Protein AF-A0A3D2IPN3-F1 (afdb_monomer_lite)

Foldseek 3Di:
DVLQLVLLVVCVVVVNDDPVVSVVSVVVLVVVDDDDPPDDPVRVVVSSVVSNVVSPDD

Sequence (58 aa):
FNAANERAVAKFLKGEITFTDIYRIIENSMDAHAVIPDPDVLTILAVEKEVYARIDQP

Secondary structure (DSSP, 8-state):
-HHHHHHHHHHHHTTSS-HHHHHHHHHHHHHT----SS--HHHHHHHHHHHHHHHT--

Radius of gyration: 11.81 Å; chains: 1; bounding box: 28×16×28 Å

Structure (mmCIF, N/CA/C/O backbone):
data_AF-A0A3D2IPN3-F1
#
_entry.id   AF-A0A3D2IPN3-F1
#
loop_
_atom_site.group_PDB
_atom_site.id
_atom_site.type_symbol
_atom_site.label_atom_id
_atom_site.label_alt_id
_atom_site.label_comp_id
_atom_site.label_asym_id
_atom_site.label_entity_id
_atom_site.label_seq_id
_atom_site.pdbx_PDB_ins_code
_atom_site.Cartn_x
_atom_site.Cartn_y
_atom_site.Cartn_z
_atom_site.occupancy
_atom_site.B_iso_or_equiv
_atom_site.auth_seq_id
_atom_site.auth_comp_id
_atom_site.auth_asym_id
_atom_site.auth_atom_id
_atom_site.pdbx_PDB_model_num
ATOM 1 N N . PHE A 1 1 ? 3.799 -7.854 -3.363 1.00 95.69 1 PHE A N 1
ATOM 2 C C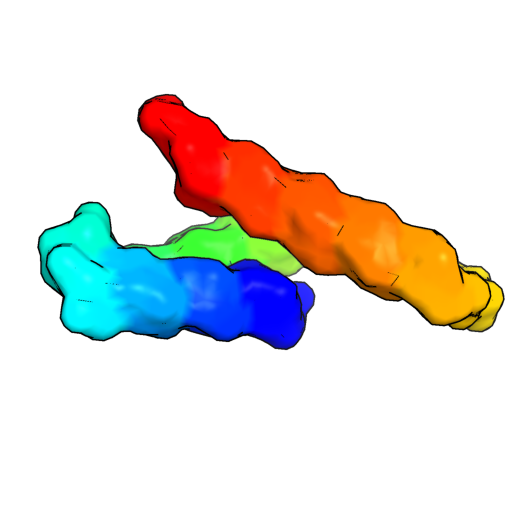A . PHE A 1 1 ? 3.632 -8.426 -2.010 1.00 95.69 1 PHE A CA 1
ATOM 3 C C . PHE A 1 1 ? 4.040 -7.452 -0.904 1.00 95.69 1 PHE A C 1
ATOM 5 O O . PHE A 1 1 ? 3.149 -6.996 -0.204 1.00 95.69 1 PHE A O 1
ATOM 12 N N . ASN A 1 2 ? 5.331 -7.102 -0.751 1.00 97.44 2 ASN A N 1
ATOM 13 C CA . ASN A 1 2 ? 5.827 -6.367 0.429 1.00 97.44 2 ASN A CA 1
ATOM 14 C C . ASN A 1 2 ? 5.090 -5.043 0.699 1.00 97.44 2 ASN A C 1
ATOM 16 O O . ASN A 1 2 ? 4.480 -4.899 1.752 1.00 97.44 2 ASN A O 1
ATOM 20 N N . ALA A 1 3 ? 5.039 -4.147 -0.293 1.00 98.12 3 ALA A N 1
ATOM 21 C CA . ALA A 1 3 ? 4.307 -2.882 -0.194 1.00 98.12 3 ALA A CA 1
ATOM 22 C C . ALA A 1 3 ? 2.828 -3.086 0.201 1.00 98.12 3 ALA A C 1
ATOM 24 O O . ALA A 1 3 ? 2.306 -2.428 1.096 1.00 98.12 3 ALA A O 1
ATOM 25 N N . ALA A 1 4 ? 2.148 -4.060 -0.409 1.00 98.38 4 ALA A N 1
ATOM 26 C CA . ALA A 1 4 ? 0.754 -4.345 -0.077 1.00 98.38 4 ALA A CA 1
ATOM 27 C C . ALA A 1 4 ? 0.586 -4.794 1.382 1.00 98.38 4 ALA A C 1
ATOM 29 O O . ALA A 1 4 ? -0.300 -4.300 2.077 1.00 98.38 4 ALA A O 1
ATOM 30 N N . ASN A 1 5 ? 1.465 -5.679 1.858 1.00 98.56 5 ASN A N 1
ATOM 31 C CA . ASN A 1 5 ? 1.463 -6.142 3.241 1.00 98.56 5 ASN A CA 1
ATOM 32 C C . ASN A 1 5 ? 1.744 -4.997 4.225 1.00 98.56 5 ASN A C 1
ATOM 34 O O . ASN A 1 5 ? 0.981 -4.807 5.168 1.00 98.56 5 ASN A O 1
ATOM 38 N N . GLU A 1 6 ? 2.793 -4.206 3.994 1.00 98.56 6 GLU A N 1
ATOM 39 C CA . GLU A 1 6 ? 3.143 -3.071 4.855 1.00 98.56 6 GLU A CA 1
ATOM 40 C C . GLU A 1 6 ? 1.998 -2.060 4.951 1.00 98.56 6 GLU A C 1
ATOM 42 O O . GLU A 1 6 ? 1.626 -1.640 6.052 1.00 98.56 6 GLU A O 1
ATOM 47 N N . ARG A 1 7 ? 1.373 -1.717 3.816 1.00 98.44 7 ARG A N 1
ATOM 48 C CA . ARG A 1 7 ? 0.250 -0.779 3.809 1.00 98.44 7 ARG A CA 1
ATOM 49 C C . ARG A 1 7 ? -0.983 -1.350 4.499 1.00 98.44 7 ARG A C 1
ATOM 51 O O . ARG A 1 7 ? -1.596 -0.648 5.301 1.00 98.44 7 ARG A O 1
ATOM 58 N N . ALA A 1 8 ? -1.334 -2.606 4.230 1.00 98.50 8 ALA A N 1
ATOM 59 C CA . ALA A 1 8 ? -2.476 -3.260 4.859 1.00 98.50 8 ALA A CA 1
ATOM 60 C C . ALA A 1 8 ? -2.302 -3.374 6.382 1.00 98.50 8 ALA A C 1
ATOM 62 O O . ALA A 1 8 ? -3.208 -3.018 7.133 1.00 98.50 8 ALA A O 1
ATOM 63 N N . VAL A 1 9 ? -1.117 -3.775 6.853 1.00 98.62 9 VAL A N 1
ATOM 64 C CA . VAL A 1 9 ? -0.797 -3.821 8.287 1.00 98.62 9 VAL A CA 1
ATOM 65 C C . VAL A 1 9 ? -0.892 -2.429 8.911 1.00 98.62 9 VAL A C 1
ATOM 67 O O . VAL A 1 9 ? -1.480 -2.284 9.980 1.00 98.62 9 VAL A O 1
ATOM 70 N N . ALA A 1 10 ? -0.395 -1.384 8.242 1.00 98.56 10 ALA A N 1
ATOM 71 C CA . ALA A 1 10 ? -0.524 -0.015 8.739 1.00 98.56 10 ALA A CA 1
ATOM 72 C C . ALA A 1 10 ? -1.994 0.423 8.888 1.00 98.56 10 ALA A C 1
ATOM 74 O O . ALA A 1 10 ? -2.340 1.049 9.889 1.00 98.56 10 ALA A O 1
ATOM 75 N N . LYS A 1 11 ? -2.869 0.075 7.933 1.00 98.31 11 LYS A N 1
ATOM 76 C CA . LYS A 1 11 ? -4.318 0.343 8.023 1.00 98.31 1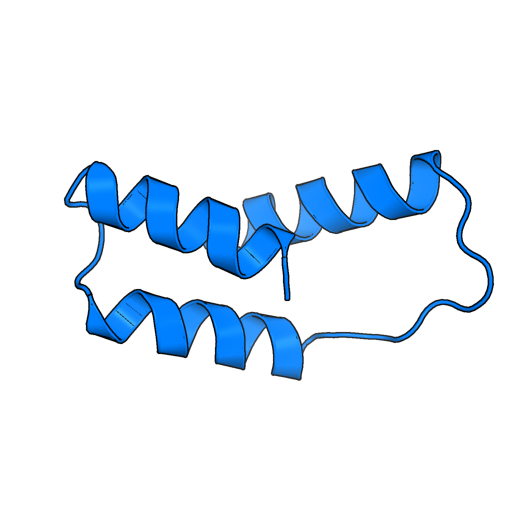1 LYS A CA 1
ATOM 77 C C . LYS A 1 11 ? -4.977 -0.465 9.145 1.00 98.31 11 LYS A C 1
ATOM 79 O O . LYS A 1 11 ? -5.785 0.077 9.895 1.00 98.31 11 LYS A O 1
ATOM 84 N N . PHE A 1 12 ? -4.590 -1.729 9.316 1.00 98.62 12 PHE A N 1
ATOM 85 C CA . PHE A 1 12 ? -5.078 -2.579 10.404 1.00 98.62 12 PHE A CA 1
ATOM 86 C C . PHE A 1 12 ? -4.707 -2.012 11.780 1.00 98.62 12 PHE A C 1
ATOM 88 O O . PHE A 1 12 ? -5.568 -1.883 12.645 1.00 98.62 12 PHE A O 1
ATOM 95 N N . LEU A 1 13 ? -3.451 -1.592 11.969 1.00 98.62 13 LEU A N 1
ATOM 96 C CA . LEU A 1 13 ? -2.986 -0.986 13.223 1.00 98.62 13 LEU A CA 1
ATOM 97 C C . LEU A 1 13 ? -3.697 0.337 13.549 1.00 98.62 13 LEU A C 1
ATOM 99 O O . LEU A 1 13 ? -3.791 0.708 14.717 1.00 98.62 13 LEU A O 1
ATOM 103 N N . LYS A 1 14 ? -4.220 1.036 12.536 1.00 98.31 14 LYS A N 1
ATOM 104 C CA . LYS A 1 14 ? -5.061 2.232 12.698 1.00 98.31 14 LYS A CA 1
ATOM 105 C C . LYS A 1 14 ? -6.547 1.921 12.914 1.00 98.31 14 LYS A C 1
ATOM 107 O O . LYS A 1 14 ? -7.328 2.846 13.110 1.00 98.31 14 LYS A O 1
ATOM 112 N N . GLY A 1 15 ? -6.946 0.649 12.872 1.00 98.12 15 GLY A N 1
ATOM 113 C CA . GLY A 1 15 ? -8.345 0.230 12.978 1.00 98.12 15 GLY A CA 1
ATOM 114 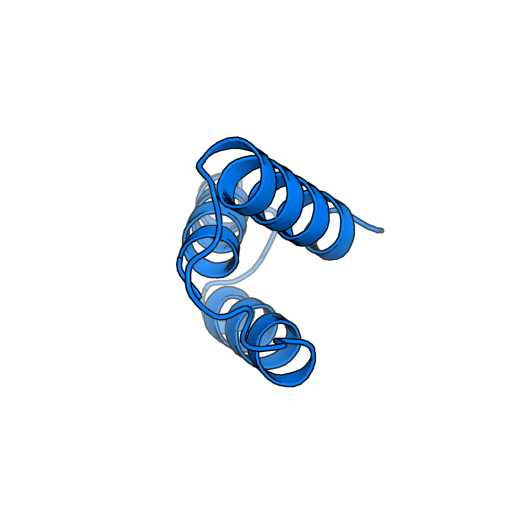C C . GLY A 1 15 ? -9.189 0.539 11.738 1.00 98.12 15 GLY A C 1
ATOM 115 O O . GLY A 1 15 ? -10.411 0.556 11.830 1.00 98.12 15 GLY A O 1
ATOM 116 N N . GLU A 1 16 ? -8.561 0.795 10.586 1.00 98.12 16 GLU A N 1
ATOM 117 C CA . GLU A 1 16 ? -9.256 1.133 9.334 1.00 98.12 16 GLU A CA 1
ATOM 118 C C . GLU A 1 16 ? -9.775 -0.110 8.590 1.00 98.12 16 GLU A C 1
ATOM 120 O O . GLU A 1 16 ? -10.688 -0.002 7.778 1.00 98.12 16 GLU A O 1
ATOM 125 N N . ILE A 1 17 ? -9.186 -1.282 8.849 1.00 98.12 17 ILE A N 1
ATOM 126 C CA . ILE A 1 17 ? -9.565 -2.572 8.253 1.00 98.12 17 ILE A CA 1
ATOM 127 C C . ILE A 1 17 ? -9.521 -3.683 9.308 1.00 98.12 17 ILE A C 1
ATOM 129 O O . ILE A 1 17 ? -8.882 -3.531 10.353 1.00 98.12 17 ILE A O 1
ATOM 133 N N . THR A 1 18 ? -10.153 -4.825 9.035 1.00 98.50 18 THR A N 1
ATOM 134 C CA . THR A 1 18 ? -10.076 -6.007 9.906 1.00 98.50 18 THR A CA 1
ATOM 135 C C . THR A 1 18 ? -8.822 -6.842 9.628 1.00 98.50 18 THR A C 1
ATOM 137 O O . THR A 1 18 ? -8.170 -6.698 8.595 1.00 98.50 18 THR A O 1
ATOM 140 N N . PHE A 1 19 ? -8.485 -7.766 10.534 1.00 98.44 19 PHE A N 1
ATOM 141 C CA . PHE A 1 19 ? -7.327 -8.651 10.357 1.00 98.44 19 PHE A CA 1
ATOM 142 C C . PHE A 1 19 ? -7.406 -9.477 9.061 1.00 98.44 19 PHE A C 1
ATOM 144 O O . PHE A 1 19 ? -6.408 -9.639 8.364 1.00 98.44 19 PHE A O 1
ATOM 151 N N . THR A 1 20 ? -8.594 -9.968 8.694 1.00 98.25 20 THR A N 1
ATOM 152 C CA . THR A 1 20 ? -8.770 -10.772 7.474 1.00 98.25 20 THR A CA 1
ATOM 153 C C . THR A 1 20 ? -8.670 -9.949 6.193 1.00 98.25 20 THR A C 1
ATOM 155 O O . THR A 1 20 ? -8.325 -10.497 5.148 1.00 98.25 20 THR A O 1
ATOM 158 N N . ASP A 1 21 ? -8.905 -8.637 6.258 1.00 98.44 21 ASP A N 1
ATOM 159 C CA . ASP A 1 21 ? -8.765 -7.755 5.095 1.00 98.44 21 ASP A CA 1
ATOM 160 C C . ASP A 1 21 ? -7.305 -7.597 4.656 1.00 98.44 21 ASP A C 1
ATOM 162 O O . ASP A 1 21 ? -7.056 -7.332 3.482 1.00 98.44 21 ASP A O 1
ATOM 166 N N . ILE A 1 22 ? -6.334 -7.843 5.547 1.00 98.56 22 ILE A N 1
ATOM 167 C CA . ILE A 1 22 ? -4.908 -7.853 5.190 1.00 98.56 22 ILE A CA 1
ATOM 168 C C . ILE A 1 22 ? -4.652 -8.849 4.053 1.00 98.56 22 ILE A C 1
ATOM 170 O O . ILE A 1 22 ? -4.046 -8.497 3.041 1.00 98.56 22 ILE A O 1
ATOM 174 N N . TYR A 1 23 ? -5.168 -10.073 4.184 1.00 98.25 23 TYR A N 1
ATOM 175 C CA . TYR A 1 23 ? -5.002 -11.113 3.170 1.00 98.25 23 TYR A CA 1
ATOM 176 C C . TYR A 1 23 ? -5.697 -10.748 1.859 1.00 98.25 23 TYR A C 1
ATOM 178 O O . TYR A 1 23 ? -5.105 -10.920 0.799 1.00 98.25 23 TYR A O 1
ATOM 186 N N . ARG A 1 24 ? -6.905 -10.172 1.927 1.00 98.25 24 ARG A N 1
ATOM 187 C CA . ARG A 1 24 ? -7.665 -9.746 0.738 1.00 98.25 24 ARG A CA 1
ATOM 188 C C . ARG A 1 24 ? -6.940 -8.644 -0.033 1.00 98.25 24 ARG A C 1
ATOM 190 O O . ARG A 1 24 ? -6.875 -8.683 -1.255 1.00 98.25 24 ARG A O 1
ATOM 197 N N . ILE A 1 25 ? -6.363 -7.669 0.670 1.00 98.12 25 ILE A N 1
ATOM 198 C CA . ILE A 1 25 ? -5.589 -6.585 0.049 1.00 98.12 25 ILE A CA 1
ATOM 199 C C . ILE A 1 25 ? -4.323 -7.129 -0.621 1.00 98.12 25 ILE A C 1
ATOM 201 O O . ILE A 1 25 ? -3.986 -6.714 -1.734 1.00 98.12 25 ILE A O 1
ATOM 205 N N . ILE A 1 26 ? -3.622 -8.055 0.039 1.00 98.31 26 ILE A N 1
ATOM 206 C CA . ILE A 1 26 ? -2.428 -8.694 -0.521 1.00 98.31 26 ILE A CA 1
ATOM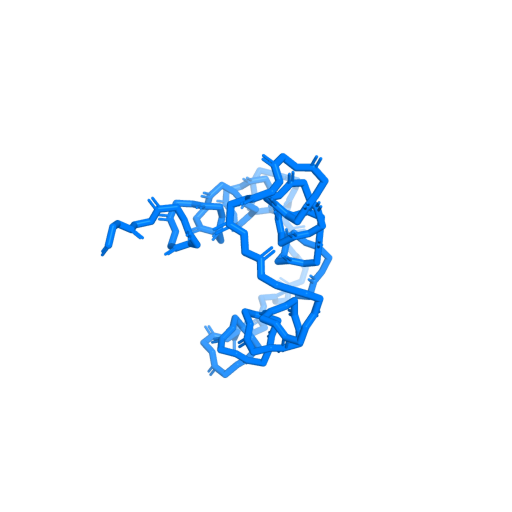 207 C C . ILE A 1 26 ? -2.787 -9.506 -1.767 1.00 98.31 26 ILE A C 1
ATOM 209 O O . ILE A 1 26 ? -2.115 -9.341 -2.781 1.00 98.31 26 ILE A O 1
ATOM 213 N N . GLU A 1 27 ? -3.830 -10.334 -1.705 1.00 98.31 27 GLU A N 1
ATOM 214 C CA . GLU A 1 27 ? -4.319 -11.148 -2.825 1.00 98.31 27 GLU A CA 1
ATOM 215 C C . GLU A 1 27 ? -4.662 -10.267 -4.030 1.00 98.31 27 GLU A C 1
ATOM 217 O O . GLU A 1 27 ? -4.015 -10.387 -5.067 1.00 98.31 27 GLU A O 1
ATOM 222 N N . ASN A 1 28 ? -5.523 -9.260 -3.850 1.00 96.88 28 ASN A N 1
ATOM 223 C CA . ASN A 1 28 ? -5.878 -8.309 -4.910 1.00 96.88 28 ASN A CA 1
ATOM 224 C C . ASN A 1 28 ? -4.650 -7.596 -5.509 1.00 96.88 28 ASN A C 1
ATOM 226 O O . ASN A 1 28 ? -4.583 -7.332 -6.710 1.00 96.88 28 ASN A O 1
ATOM 230 N N . SER A 1 29 ? -3.660 -7.256 -4.676 1.00 97.19 29 SER A N 1
ATOM 231 C CA . SER A 1 29 ? -2.425 -6.616 -5.145 1.00 97.19 29 SER A CA 1
ATOM 232 C C . SER A 1 29 ? -1.542 -7.572 -5.948 1.00 97.19 29 SER A C 1
ATOM 234 O O . SER A 1 29 ? -0.831 -7.131 -6.850 1.00 97.19 29 SER A O 1
ATOM 236 N N . MET A 1 30 ? -1.553 -8.862 -5.608 1.00 96.88 30 MET A N 1
ATOM 237 C CA . MET A 1 30 ? -0.817 -9.901 -6.327 1.00 96.88 30 MET A CA 1
ATOM 238 C C . MET A 1 30 ? -1.528 -10.328 -7.612 1.00 96.88 30 MET A C 1
ATOM 240 O O . MET A 1 30 ? -0.843 -10.615 -8.587 1.00 96.88 30 MET A O 1
ATOM 244 N N . ASP A 1 31 ? -2.857 -10.272 -7.669 1.00 97.38 31 ASP A N 1
ATOM 245 C CA . ASP A 1 31 ? -3.616 -10.490 -8.907 1.00 97.38 31 ASP A CA 1
ATOM 246 C C . ASP A 1 31 ? -3.298 -9.425 -9.964 1.00 97.38 31 ASP A C 1
ATOM 248 O O . ASP A 1 31 ? -3.228 -9.709 -11.158 1.00 97.38 31 ASP A O 1
ATOM 252 N N . ALA A 1 32 ? -3.049 -8.189 -9.524 1.00 92.75 32 ALA A N 1
ATOM 253 C CA . ALA A 1 32 ? -2.642 -7.087 -10.391 1.00 92.75 32 ALA A CA 1
ATOM 254 C C . ALA A 1 32 ? -1.114 -6.977 -10.589 1.00 92.75 32 ALA A C 1
ATOM 256 O O . ALA A 1 32 ? -0.647 -6.007 -11.195 1.00 92.75 32 ALA A O 1
ATOM 257 N N . HIS A 1 33 ? -0.324 -7.909 -10.043 1.00 95.19 33 HIS A N 1
ATOM 258 C CA . HIS A 1 33 ? 1.135 -7.855 -10.094 1.00 95.19 33 HIS A CA 1
ATOM 259 C C . HIS A 1 33 ? 1.664 -8.224 -11.483 1.00 95.19 33 HIS A C 1
ATOM 261 O O . HIS A 1 33 ? 1.326 -9.261 -12.047 1.00 95.19 33 HIS A O 1
ATOM 267 N N . ALA A 1 34 ? 2.579 -7.400 -11.993 1.00 95.25 34 ALA A N 1
ATOM 268 C CA . ALA A 1 34 ? 3.392 -7.710 -13.158 1.00 95.25 34 ALA A CA 1
ATOM 269 C C . ALA A 1 34 ? 4.868 -7.804 -12.757 1.00 95.25 34 ALA A C 1
ATOM 271 O O . ALA A 1 34 ? 5.371 -6.977 -11.990 1.00 95.25 34 ALA A O 1
ATOM 272 N N . VAL A 1 35 ? 5.563 -8.803 -13.297 1.00 96.88 35 VAL A N 1
ATOM 273 C CA . VAL A 1 35 ? 7.005 -8.967 -13.101 1.00 96.88 35 VAL A CA 1
ATOM 274 C C . VAL A 1 35 ? 7.746 -8.006 -14.026 1.00 96.88 35 VAL A C 1
ATOM 276 O O . VAL A 1 35 ? 7.550 -8.033 -15.240 1.00 96.88 35 VAL A O 1
ATOM 279 N N . ILE A 1 36 ? 8.622 -7.186 -13.448 1.00 96.88 36 ILE A N 1
ATOM 280 C CA . ILE A 1 36 ? 9.564 -6.334 -14.177 1.00 96.88 36 ILE A CA 1
ATOM 281 C C . ILE A 1 36 ? 10.960 -6.931 -13.955 1.00 96.88 36 ILE A C 1
ATOM 283 O O . ILE A 1 36 ? 11.380 -7.014 -12.799 1.00 96.88 36 ILE A O 1
ATOM 287 N N . PRO A 1 37 ? 11.659 -7.399 -15.004 1.00 97.75 37 PRO A N 1
ATOM 288 C CA . PRO A 1 37 ? 13.015 -7.923 -14.867 1.00 97.75 37 PRO A CA 1
ATOM 289 C C . PRO A 1 37 ? 14.019 -6.788 -14.631 1.00 97.75 37 PRO A C 1
ATOM 291 O O . PRO A 1 37 ? 13.895 -5.725 -15.236 1.00 97.75 37 PRO A O 1
ATOM 294 N N . ASP A 1 38 ? 14.998 -7.034 -13.756 1.00 97.25 38 ASP A N 1
ATOM 295 C CA . ASP A 1 38 ? 16.102 -6.123 -13.414 1.00 97.25 38 ASP A CA 1
ATOM 296 C C . ASP A 1 38 ? 15.683 -4.649 -13.204 1.00 97.25 38 ASP A C 1
ATOM 298 O O . ASP A 1 38 ? 16.234 -3.747 -13.842 1.00 97.25 38 ASP A O 1
ATOM 302 N N . PRO A 1 39 ? 14.693 -4.370 -12.329 1.00 97.56 39 PRO A N 1
ATOM 303 C CA . PRO A 1 39 ? 14.218 -3.013 -12.118 1.00 97.56 39 PRO A CA 1
ATOM 304 C C . PRO A 1 39 ? 15.290 -2.174 -11.420 1.00 97.56 39 PRO A C 1
ATOM 306 O O . PRO A 1 39 ? 15.985 -2.640 -10.512 1.00 97.56 39 PRO A O 1
ATOM 309 N N . ASP A 1 40 ? 15.383 -0.900 -11.793 1.00 98.38 40 ASP A N 1
ATOM 310 C CA . ASP A 1 40 ? 16.180 0.056 -11.036 1.00 98.38 40 ASP A CA 1
ATOM 311 C C . ASP A 1 40 ? 15.461 0.491 -9.744 1.00 98.38 40 ASP A C 1
ATOM 313 O O . ASP A 1 40 ? 14.271 0.242 -9.519 1.00 98.38 40 ASP A O 1
ATOM 317 N N . VAL A 1 41 ? 16.201 1.164 -8.862 1.00 98.31 41 VAL A N 1
ATOM 318 C CA . VAL A 1 41 ? 15.672 1.637 -7.573 1.00 98.31 41 VAL A CA 1
ATOM 319 C C . VAL A 1 41 ? 14.485 2.584 -7.766 1.00 98.31 41 VAL A C 1
ATOM 321 O O . VAL A 1 41 ? 13.531 2.541 -6.991 1.00 98.31 41 VAL A O 1
ATOM 324 N N . LEU A 1 42 ? 14.511 3.425 -8.804 1.00 98.50 42 LEU A N 1
ATOM 325 C CA . LEU A 1 42 ? 13.421 4.359 -9.082 1.00 98.50 42 LEU A CA 1
ATOM 326 C C . LEU A 1 42 ? 12.136 3.621 -9.468 1.00 98.50 42 LEU A C 1
ATOM 328 O O . LEU A 1 42 ? 11.062 3.992 -8.997 1.00 98.50 42 LEU A O 1
ATOM 332 N N . THR A 1 43 ? 12.250 2.551 -10.252 1.00 98.25 43 THR A N 1
ATOM 333 C CA . THR A 1 43 ? 11.142 1.680 -10.650 1.00 98.25 43 THR A CA 1
ATOM 334 C C . THR A 1 43 ? 10.551 0.975 -9.435 1.00 98.25 43 THR A C 1
ATOM 336 O O . THR A 1 43 ? 9.334 0.982 -9.263 1.00 98.25 43 THR A O 1
ATOM 339 N N . ILE A 1 44 ? 11.389 0.437 -8.542 1.00 98.00 44 ILE A N 1
ATOM 340 C CA . ILE A 1 44 ? 10.928 -0.203 -7.297 1.00 98.00 44 ILE A CA 1
ATOM 341 C C . ILE A 1 44 ? 10.110 0.784 -6.449 1.00 98.00 44 ILE A C 1
ATOM 343 O O . ILE A 1 44 ? 8.999 0.465 -6.023 1.00 98.00 44 ILE A O 1
ATOM 347 N N . LEU A 1 45 ? 10.625 2.002 -6.248 1.00 98.25 45 LEU A N 1
ATOM 348 C CA . LEU A 1 45 ? 9.953 3.042 -5.460 1.00 98.25 45 LEU A CA 1
ATOM 349 C C . LEU A 1 45 ? 8.670 3.558 -6.127 1.00 98.25 45 LEU A C 1
ATOM 351 O O . LEU A 1 45 ? 7.715 3.917 -5.436 1.00 98.25 45 LEU A O 1
ATOM 355 N N . ALA A 1 46 ? 8.635 3.623 -7.459 1.00 98.12 46 ALA A N 1
ATOM 356 C CA . ALA A 1 46 ? 7.435 3.996 -8.200 1.00 98.12 46 ALA A CA 1
ATOM 357 C C . ALA A 1 46 ? 6.335 2.941 -8.027 1.00 98.12 46 ALA A C 1
ATOM 359 O O . ALA A 1 46 ? 5.216 3.287 -7.649 1.00 98.12 46 ALA A O 1
ATOM 360 N N . VAL A 1 47 ? 6.674 1.659 -8.199 1.00 97.81 47 VAL A N 1
ATOM 361 C CA . VAL A 1 47 ? 5.739 0.540 -8.008 1.00 97.81 47 VAL A CA 1
ATOM 362 C C . VAL A 1 47 ? 5.206 0.505 -6.574 1.00 97.81 47 VAL A C 1
ATOM 364 O O . VAL A 1 47 ? 4.010 0.310 -6.375 1.00 97.81 47 VAL A O 1
ATOM 367 N N . GLU A 1 48 ? 6.048 0.743 -5.565 1.00 98.19 48 GLU A N 1
ATOM 368 C CA . GLU A 1 48 ? 5.594 0.845 -4.171 1.00 98.19 48 GLU A CA 1
ATOM 369 C C . GLU A 1 48 ? 4.526 1.937 -3.990 1.00 98.19 48 GLU A C 1
ATOM 371 O O . GLU A 1 48 ? 3.456 1.675 -3.433 1.00 98.19 48 GLU A O 1
ATOM 376 N N . LYS A 1 49 ? 4.770 3.145 -4.517 1.00 97.81 49 LYS A N 1
ATOM 377 C CA . LYS A 1 49 ?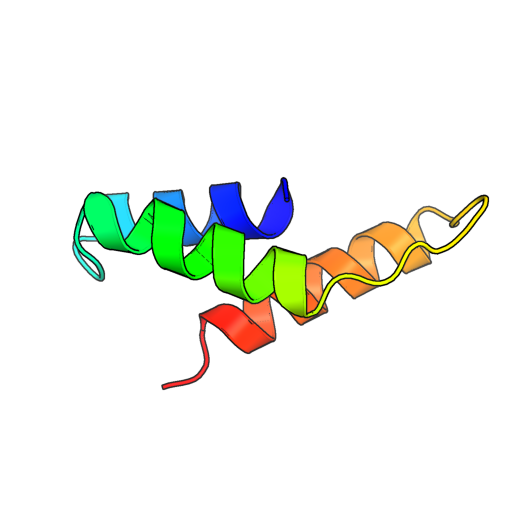 3.810 4.258 -4.445 1.00 97.81 49 LYS A CA 1
ATOM 378 C C . LYS A 1 49 ? 2.504 3.949 -5.169 1.00 97.81 49 LYS A C 1
ATOM 380 O O . LYS A 1 49 ? 1.439 4.297 -4.664 1.00 97.81 49 LYS A O 1
ATOM 385 N N . GLU A 1 50 ? 2.570 3.302 -6.329 1.00 97.12 50 GLU A N 1
ATOM 386 C CA . GLU A 1 50 ? 1.380 2.878 -7.070 1.00 97.12 50 GLU A CA 1
ATOM 387 C C . GLU A 1 50 ? 0.547 1.868 -6.279 1.00 97.12 50 GLU A C 1
ATOM 389 O O . GLU A 1 50 ? -0.677 1.992 -6.218 1.00 97.12 50 GLU A O 1
ATOM 394 N N . VAL A 1 51 ? 1.200 0.896 -5.633 1.00 97.69 51 VAL A N 1
ATOM 395 C CA . VAL A 1 51 ? 0.524 -0.077 -4.766 1.00 97.69 51 VAL A CA 1
ATOM 396 C C . VAL A 1 51 ? -0.173 0.637 -3.607 1.00 97.69 51 VAL A C 1
ATOM 398 O O . VAL A 1 51 ? -1.345 0.367 -3.353 1.00 97.69 51 VAL A O 1
ATOM 401 N N . TYR A 1 52 ? 0.486 1.596 -2.948 1.00 97.94 52 TYR A N 1
ATOM 402 C CA . TYR A 1 52 ? -0.142 2.378 -1.874 1.00 97.94 52 TYR A CA 1
ATOM 403 C C . TYR A 1 52 ? -1.344 3.175 -2.374 1.00 97.94 52 TYR A C 1
ATOM 405 O O . TYR A 1 52 ? -2.406 3.128 -1.756 1.00 97.94 52 TYR A O 1
ATOM 413 N N . ALA A 1 53 ? -1.203 3.846 -3.517 1.00 96.81 53 ALA A N 1
ATOM 414 C CA . ALA A 1 53 ? -2.278 4.629 -4.108 1.00 96.81 53 ALA A CA 1
ATOM 415 C C . ALA A 1 53 ? -3.504 3.772 -4.451 1.00 96.81 53 ALA A C 1
ATOM 417 O O . ALA A 1 53 ? -4.620 4.236 -4.258 1.00 96.81 53 ALA A O 1
ATOM 418 N N . ARG A 1 54 ? -3.325 2.531 -4.924 1.00 95.56 54 ARG A N 1
ATOM 419 C CA . ARG A 1 54 ? -4.449 1.610 -5.181 1.00 95.56 54 ARG A CA 1
ATOM 420 C C . ARG A 1 54 ? -5.140 1.157 -3.896 1.00 95.56 54 ARG A C 1
ATOM 422 O O . ARG A 1 54 ? -6.360 1.082 -3.871 1.00 95.56 54 ARG A O 1
ATOM 429 N N . ILE A 1 55 ? -4.378 0.860 -2.843 1.00 97.19 55 ILE A N 1
ATOM 430 C CA . ILE A 1 55 ? -4.922 0.377 -1.561 1.00 97.19 55 ILE A CA 1
ATOM 431 C C . ILE A 1 55 ? -5.668 1.483 -0.802 1.00 97.19 55 ILE A C 1
ATOM 433 O O . ILE A 1 55 ? -6.610 1.199 -0.067 1.00 97.19 55 ILE A O 1
ATOM 437 N N . ASP A 1 56 ? -5.235 2.734 -0.952 1.00 96.00 56 ASP A N 1
ATOM 438 C CA . ASP A 1 56 ? -5.830 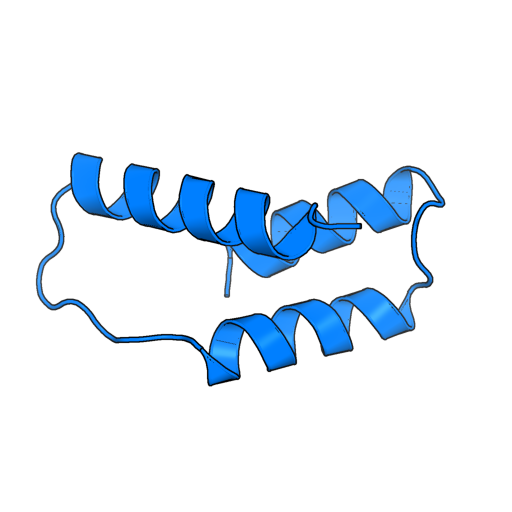3.886 -0.270 1.00 96.00 56 ASP A CA 1
ATOM 439 C C . ASP A 1 56 ? -7.009 4.521 -1.018 1.00 96.00 56 ASP A C 1
ATOM 441 O O . ASP A 1 56 ? -7.582 5.494 -0.522 1.00 96.00 56 ASP A O 1
ATOM 445 N N . GLN A 1 57 ? -7.373 4.007 -2.197 1.00 85.44 57 GLN A N 1
ATOM 446 C CA . GLN A 1 57 ? -8.584 4.453 -2.880 1.00 85.44 57 GLN A CA 1
ATOM 447 C C . GLN A 1 57 ? -9.826 4.141 -2.022 1.00 85.44 57 GLN A C 1
ATOM 449 O O . GLN A 1 57 ? -9.869 3.083 -1.391 1.00 85.44 57 GLN A O 1
ATOM 454 N N . PRO A 1 58 ? -10.793 5.075 -1.952 1.00 63.97 58 PRO A N 1
ATOM 455 C CA . PRO A 1 58 ? -12.017 4.912 -1.170 1.00 63.97 58 PRO A CA 1
ATOM 456 C C . PRO A 1 58 ? -12.940 3.814 -1.706 1.00 63.97 58 PRO A C 1
ATOM 458 O O . PRO A 1 58 ? -12.947 3.581 -2.938 1.00 63.97 58 PRO A O 1
#

pLDDT: mean 96.89, std 4.77, range [63.97, 98.62]